Protein AF-A0AAF0TTS3-F1 (afdb_monomer_lite)

Radius of gyration: 22.2 Å; chains: 1; bounding box: 59×68×32 Å

Foldseek 3Di:
DPPVVVVVVCVPPPDDDDDDDVQVCVLVVVVVVVCVVQPPNDDDDDPDLVVDDPVSNVSVVCVVVVPRDDPDDPPPPPDPPPPPPDDDD

pLDDT: mean 74.4, std 12.57, range [44.88, 90.75]

Secondary structure (DSSP, 8-state):
-HHHHHHHHHTTS--------GGGGHHHHHHHHHHHTTTTT------SGGGS-HHHHHHHHHHHTT-----------S-----------

Structure (mmCIF, N/CA/C/O backbone):
data_AF-A0AAF0TTS3-F1
#
_entry.id   AF-A0AAF0TTS3-F1
#
loop_
_atom_site.group_PDB
_atom_site.id
_atom_site.type_symbol
_atom_site.label_atom_id
_atom_site.label_alt_id
_atom_site.label_comp_id
_atom_site.label_asym_id
_atom_site.label_entity_id
_atom_site.label_seq_id
_atom_site.pdbx_PDB_ins_code
_atom_site.Cartn_x
_atom_site.Cartn_y
_atom_site.Cartn_z
_atom_site.occupancy
_atom_site.B_iso_or_equiv
_atom_site.auth_seq_id
_atom_site.auth_comp_id
_atom_site.auth_asym_id
_atom_site.auth_atom_id
_atom_site.pdbx_PDB_model_num
ATOM 1 N N . MET A 1 1 ? 7.180 -15.249 13.807 1.00 49.12 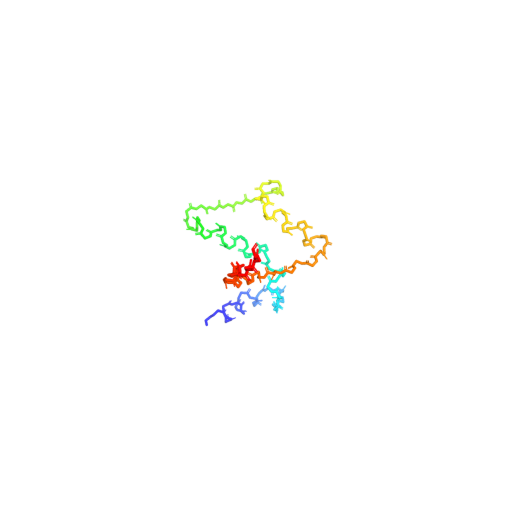1 MET A N 1
ATOM 2 C CA . MET A 1 1 ? 5.710 -15.375 13.956 1.00 49.12 1 MET A CA 1
ATOM 3 C C . MET A 1 1 ? 4.959 -15.040 12.664 1.00 49.12 1 MET A C 1
ATOM 5 O O . MET A 1 1 ? 4.022 -15.751 12.338 1.00 49.12 1 MET A O 1
ATOM 9 N N . GLU A 1 2 ? 5.393 -14.051 11.880 1.00 61.03 2 GLU A N 1
ATOM 10 C CA . GLU A 1 2 ? 4.661 -13.560 10.692 1.00 61.03 2 GLU A CA 1
ATOM 11 C C . GLU A 1 2 ? 4.565 -14.558 9.517 1.00 61.03 2 GLU A C 1
ATOM 13 O O . GLU A 1 2 ? 3.471 -14.859 9.047 1.00 61.03 2 GLU A O 1
ATOM 18 N N . ILE A 1 3 ? 5.681 -15.167 9.088 1.00 66.56 3 ILE A N 1
ATOM 19 C CA . ILE A 1 3 ? 5.712 -16.023 7.880 1.00 66.56 3 ILE A CA 1
ATOM 20 C C . ILE A 1 3 ? 4.816 -17.267 8.003 1.00 66.56 3 ILE A C 1
ATOM 22 O O . ILE A 1 3 ? 4.177 -17.671 7.036 1.00 66.56 3 ILE A O 1
ATOM 26 N N . LYS A 1 4 ? 4.724 -17.877 9.195 1.00 74.88 4 LYS A N 1
ATOM 27 C CA . LYS A 1 4 ? 3.851 -19.047 9.418 1.00 74.88 4 LYS A CA 1
ATOM 28 C C . LYS A 1 4 ? 2.371 -18.689 9.254 1.00 74.88 4 LYS A C 1
ATOM 30 O O . LYS A 1 4 ? 1.615 -19.482 8.703 1.00 74.88 4 LYS A O 1
ATOM 35 N N . ARG A 1 5 ? 1.975 -17.490 9.693 1.00 77.19 5 ARG A N 1
ATOM 36 C CA . ARG A 1 5 ? 0.600 -16.995 9.575 1.00 77.19 5 ARG A CA 1
ATOM 37 C C . ARG A 1 5 ? 0.249 -16.662 8.126 1.00 77.19 5 ARG A C 1
ATOM 39 O O . ARG A 1 5 ? -0.829 -17.032 7.676 1.00 77.19 5 ARG A O 1
ATOM 46 N N . ILE A 1 6 ? 1.179 -16.054 7.388 1.00 72.75 6 ILE A N 1
ATOM 47 C CA . ILE A 1 6 ? 1.031 -15.817 5.944 1.00 72.75 6 ILE A CA 1
ATOM 48 C C . ILE A 1 6 ? 0.851 -17.154 5.214 1.00 72.75 6 ILE A C 1
ATOM 50 O O . ILE A 1 6 ? -0.128 -17.325 4.497 1.00 72.75 6 ILE A O 1
ATOM 54 N N . ARG A 1 7 ? 1.709 -18.148 5.486 1.00 74.62 7 ARG A N 1
ATOM 55 C CA . ARG A 1 7 ? 1.591 -19.496 4.897 1.00 74.62 7 ARG A CA 1
ATOM 56 C C . ARG A 1 7 ? 0.261 -20.181 5.215 1.00 74.62 7 ARG A C 1
ATOM 58 O O . ARG A 1 7 ? -0.283 -20.857 4.353 1.00 74.62 7 ARG A O 1
ATOM 65 N N . MET A 1 8 ? -0.278 -19.999 6.423 1.00 80.94 8 MET A N 1
ATOM 66 C CA . MET A 1 8 ? -1.620 -20.489 6.755 1.00 80.94 8 MET A CA 1
ATOM 67 C C . MET A 1 8 ? -2.709 -19.814 5.916 1.00 80.94 8 MET A C 1
ATOM 69 O O . MET A 1 8 ? -3.580 -20.506 5.408 1.00 80.94 8 MET A O 1
ATOM 73 N N . LEU A 1 9 ? -2.658 -18.490 5.744 1.00 77.81 9 LEU A N 1
ATOM 74 C CA . LEU A 1 9 ? -3.641 -17.747 4.942 1.00 77.81 9 LEU A CA 1
ATOM 75 C C . LEU A 1 9 ? -3.561 -18.070 3.442 1.00 77.81 9 LEU A C 1
ATOM 77 O O . LEU A 1 9 ? -4.556 -17.913 2.736 1.00 77.81 9 LEU A O 1
ATOM 81 N N . MET A 1 10 ? -2.392 -18.506 2.968 1.00 79.81 10 MET A N 1
ATOM 82 C CA . MET A 1 10 ? -2.170 -18.952 1.590 1.00 79.81 10 MET A CA 1
ATOM 83 C C . MET A 1 10 ? -2.653 -20.381 1.332 1.00 79.81 10 MET A C 1
ATOM 85 O O . MET A 1 10 ? -2.823 -20.749 0.180 1.00 79.81 10 MET A O 1
ATOM 89 N N . LYS A 1 11 ? -2.860 -21.202 2.368 1.00 80.88 11 LYS A N 1
ATOM 90 C CA . LYS A 1 11 ? -3.110 -22.643 2.206 1.00 80.88 11 LYS A CA 1
ATOM 91 C C . LYS A 1 11 ? -4.330 -22.951 1.327 1.00 80.88 11 LYS A C 1
ATOM 93 O O . LYS A 1 11 ? -4.297 -23.919 0.577 1.00 80.88 11 LYS A O 1
ATOM 98 N N . ASP A 1 12 ? -5.346 -22.094 1.393 1.00 82.94 12 ASP A N 1
ATOM 99 C CA . ASP A 1 12 ? -6.613 -22.257 0.672 1.00 82.94 12 ASP A CA 1
ATOM 100 C C . ASP A 1 12 ? -6.779 -21.229 -0.463 1.00 82.94 12 ASP A C 1
ATOM 102 O O . ASP A 1 12 ? -7.883 -21.014 -0.963 1.00 82.94 12 ASP A O 1
ATOM 106 N N . LYS A 1 13 ? -5.700 -20.532 -0.843 1.00 80.50 13 LYS A N 1
ATOM 107 C CA . LYS A 1 13 ? -5.724 -19.465 -1.847 1.00 80.50 13 LYS A CA 1
ATOM 108 C C . LYS A 1 13 ? -4.601 -19.673 -2.854 1.00 80.50 13 LYS A C 1
ATOM 110 O O . LYS A 1 13 ? -3.452 -19.874 -2.478 1.00 80.50 13 LYS A O 1
ATOM 115 N N . GLU A 1 14 ? -4.912 -19.555 -4.137 1.00 77.69 14 GLU A N 1
ATOM 116 C CA . GLU A 1 14 ? -3.903 -19.584 -5.195 1.00 77.69 14 GLU A CA 1
ATOM 117 C C . GLU A 1 14 ? -3.178 -18.227 -5.246 1.00 77.69 14 GLU A C 1
ATOM 119 O O . GLU A 1 14 ? -3.554 -17.315 -5.978 1.00 77.69 14 GLU A O 1
ATOM 124 N N . VAL A 1 15 ? -2.187 -18.051 -4.368 1.00 78.50 15 VAL A N 1
ATOM 125 C CA . VAL A 1 15 ? -1.405 -16.812 -4.231 1.00 78.50 15 VAL A CA 1
ATOM 126 C C . VAL A 1 15 ? 0.088 -17.102 -4.225 1.00 78.50 15 VAL A C 1
ATOM 128 O O . VAL A 1 15 ? 0.560 -17.998 -3.527 1.00 78.50 15 VAL A O 1
ATOM 131 N N . THR A 1 16 ? 0.835 -16.268 -4.943 1.00 79.19 16 THR A N 1
ATOM 132 C CA . THR A 1 16 ? 2.302 -16.251 -4.953 1.00 79.19 16 THR A CA 1
ATOM 133 C C . THR A 1 16 ? 2.789 -15.082 -4.101 1.00 79.19 16 THR A C 1
ATOM 135 O O . THR A 1 16 ? 2.269 -13.973 -4.209 1.00 79.19 16 THR A O 1
ATOM 138 N N . VAL A 1 17 ? 3.776 -15.318 -3.234 1.00 73.06 17 VAL A N 1
ATOM 139 C CA . VAL A 1 17 ? 4.432 -14.254 -2.459 1.00 73.06 17 VAL A CA 1
ATOM 140 C C . VAL A 1 17 ? 5.774 -13.953 -3.097 1.00 73.06 17 VAL A C 1
ATOM 142 O O . VAL A 1 17 ? 6.652 -14.813 -3.135 1.00 73.06 17 VAL A O 1
ATOM 145 N N . GLU A 1 18 ? 5.933 -12.719 -3.555 1.00 74.69 18 GLU A N 1
ATOM 146 C CA . GLU A 1 18 ? 7.166 -12.227 -4.154 1.00 74.69 18 GLU A CA 1
ATOM 147 C C . GLU A 1 18 ? 7.729 -11.071 -3.330 1.00 74.69 18 GLU A C 1
ATOM 149 O O . GLU A 1 18 ? 6.996 -10.265 -2.751 1.00 74.69 18 GLU A O 1
ATOM 154 N N . HIS A 1 19 ? 9.056 -10.987 -3.272 1.00 68.50 19 HIS A N 1
ATOM 155 C CA . HIS A 1 19 ? 9.735 -9.843 -2.681 1.00 68.50 19 HIS A CA 1
ATOM 156 C C . HIS A 1 19 ? 9.820 -8.731 -3.721 1.00 68.50 19 HIS A C 1
ATOM 158 O O . HIS A 1 19 ? 10.671 -8.760 -4.607 1.00 68.50 19 HIS A O 1
ATOM 164 N N . ILE A 1 20 ? 8.941 -7.743 -3.595 1.00 68.25 20 ILE A N 1
ATOM 165 C CA . ILE A 1 20 ? 8.946 -6.567 -4.462 1.00 68.25 20 ILE A CA 1
ATOM 166 C C . ILE A 1 20 ? 9.884 -5.523 -3.848 1.00 68.25 20 ILE A C 1
ATOM 168 O O . ILE A 1 20 ? 9.893 -5.306 -2.631 1.00 68.25 20 ILE A O 1
ATOM 172 N N . LEU A 1 21 ? 10.695 -4.871 -4.685 1.00 62.84 21 LEU A N 1
ATOM 173 C CA . LEU A 1 21 ? 11.490 -3.726 -4.250 1.00 62.84 21 LEU A CA 1
ATOM 174 C C . LEU A 1 21 ? 10.555 -2.644 -3.691 1.00 62.84 21 LEU A C 1
ATOM 176 O O . LEU A 1 21 ? 9.484 -2.405 -4.239 1.00 62.84 21 LEU A O 1
ATOM 180 N N . ARG A 1 22 ? 10.982 -1.958 -2.624 1.00 61.44 22 ARG A N 1
ATOM 181 C CA . ARG A 1 22 ? 10.170 -0.980 -1.865 1.00 61.44 22 ARG A CA 1
ATOM 182 C C . ARG A 1 22 ? 9.496 0.090 -2.733 1.00 61.44 22 ARG A C 1
ATOM 184 O O . ARG A 1 22 ? 8.475 0.637 -2.339 1.00 61.44 22 ARG A O 1
ATOM 191 N N . GLU A 1 23 ? 10.060 0.394 -3.898 1.00 65.12 23 GLU A N 1
ATOM 192 C CA . GLU A 1 23 ? 9.506 1.368 -4.842 1.00 65.12 23 GLU A CA 1
ATOM 193 C C . GLU A 1 23 ? 8.207 0.898 -5.506 1.00 65.12 23 GLU A C 1
ATOM 195 O O . GLU A 1 23 ? 7.358 1.727 -5.796 1.00 65.12 23 GLU A O 1
ATOM 200 N N . GLY A 1 24 ? 8.001 -0.413 -5.656 1.00 65.31 24 GLY A N 1
ATOM 201 C CA . GLY A 1 24 ? 6.754 -0.988 -6.170 1.00 65.31 24 GLY A CA 1
ATOM 202 C C . GLY A 1 24 ? 5.654 -1.152 -5.118 1.00 65.31 24 GLY A C 1
ATOM 203 O O . GLY A 1 24 ? 4.609 -1.708 -5.427 1.00 65.31 24 GLY A O 1
ATOM 204 N N . ASN A 1 25 ? 5.891 -0.719 -3.872 1.00 77.69 25 ASN A N 1
ATOM 205 C CA . ASN A 1 25 ? 4.930 -0.845 -2.771 1.00 77.69 25 ASN A CA 1
ATOM 206 C C . ASN A 1 25 ? 4.489 0.517 -2.206 1.00 77.69 25 ASN A C 1
ATOM 208 O O . ASN A 1 25 ? 3.953 0.594 -1.100 1.00 77.69 25 ASN A O 1
ATOM 212 N N . GLN A 1 26 ? 4.719 1.604 -2.951 1.00 82.50 26 GLN A N 1
ATOM 213 C CA . GLN A 1 26 ? 4.441 2.971 -2.499 1.00 82.50 26 GLN A CA 1
ATOM 214 C C . GLN A 1 26 ? 2.971 3.183 -2.131 1.00 82.50 26 GLN A C 1
ATOM 216 O O . GLN A 1 26 ? 2.680 3.863 -1.146 1.00 82.50 26 GLN A O 1
ATOM 221 N N . LEU A 1 27 ? 2.046 2.582 -2.885 1.00 85.00 27 LEU A N 1
ATOM 222 C CA . LEU A 1 27 ? 0.619 2.706 -2.608 1.00 85.00 27 LEU A CA 1
ATOM 223 C C . LEU A 1 27 ? 0.234 2.032 -1.283 1.00 85.00 27 LEU A C 1
ATOM 225 O O . LEU A 1 27 ? -0.499 2.611 -0.479 1.00 85.00 27 LEU A O 1
ATOM 229 N N . ALA A 1 28 ? 0.757 0.830 -1.028 1.00 84.88 28 ALA A N 1
ATOM 230 C CA . ALA A 1 28 ? 0.516 0.115 0.222 1.00 84.88 28 ALA A CA 1
ATOM 231 C C . ALA A 1 28 ? 1.146 0.844 1.419 1.00 84.88 28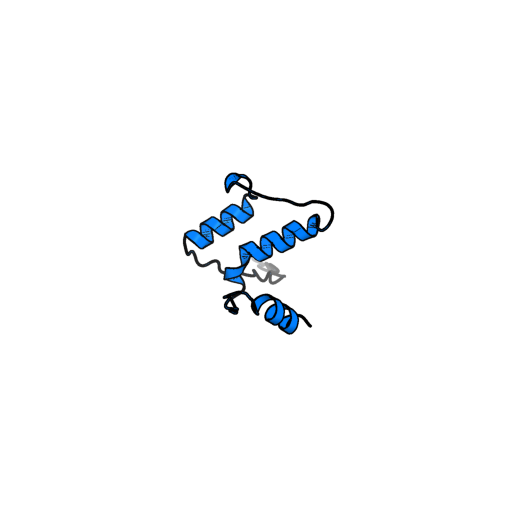 ALA A C 1
ATOM 233 O O . ALA A 1 28 ? 0.510 0.965 2.469 1.00 84.88 28 ALA A O 1
ATOM 234 N N . ASP A 1 29 ? 2.355 1.386 1.251 1.00 85.56 29 ASP A N 1
ATOM 235 C CA . ASP A 1 29 ? 3.024 2.204 2.266 1.00 85.56 29 ASP A CA 1
ATOM 236 C C . ASP A 1 29 ? 2.206 3.471 2.579 1.00 85.56 29 ASP A C 1
ATOM 238 O O . ASP A 1 29 ? 2.005 3.804 3.750 1.00 85.56 29 ASP A O 1
ATOM 242 N N . PHE A 1 30 ? 1.686 4.159 1.553 1.00 88.50 30 PHE A N 1
ATOM 243 C CA . PHE A 1 30 ? 0.823 5.329 1.728 1.00 88.50 30 PHE A CA 1
ATOM 244 C C . PHE A 1 30 ? -0.419 4.984 2.549 1.00 88.50 30 PHE A C 1
ATOM 246 O O . PHE A 1 30 ? -0.681 5.640 3.558 1.00 88.50 30 PHE A O 1
ATOM 253 N N . PHE A 1 31 ? -1.161 3.939 2.166 1.00 87.25 31 PHE A N 1
ATOM 254 C CA . PHE A 1 31 ? -2.374 3.562 2.890 1.00 87.25 31 PHE A CA 1
ATOM 255 C C . PHE A 1 31 ? -2.083 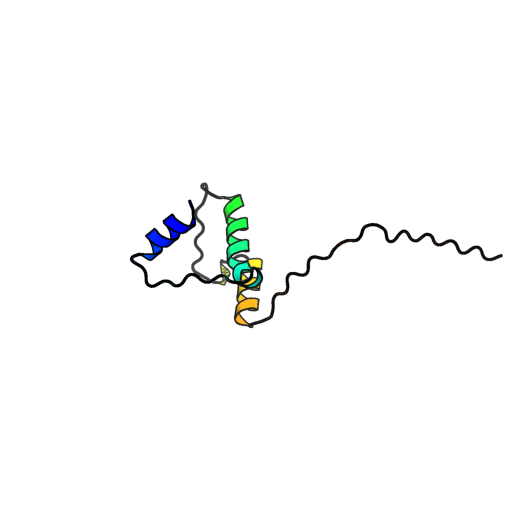3.076 4.305 1.00 87.25 31 PHE A C 1
ATOM 257 O O . PHE A 1 31 ? -2.843 3.399 5.211 1.00 87.25 31 PHE A O 1
ATOM 264 N N . THR A 1 32 ? -0.979 2.363 4.522 1.00 86.69 32 THR A N 1
ATOM 265 C CA . THR A 1 32 ? -0.576 1.934 5.867 1.00 86.69 32 THR A CA 1
ATOM 266 C C . THR A 1 32 ? -0.347 3.142 6.773 1.00 86.69 32 THR A C 1
ATOM 268 O O . THR A 1 32 ? -0.903 3.199 7.868 1.00 86.69 32 THR A O 1
ATOM 271 N N . ASN A 1 33 ? 0.396 4.145 6.293 1.00 87.44 33 ASN A N 1
ATOM 272 C CA . ASN A 1 33 ? 0.629 5.383 7.039 1.00 87.44 33 ASN A CA 1
ATOM 273 C C . ASN A 1 33 ? -0.660 6.191 7.231 1.00 87.44 33 ASN A C 1
ATOM 275 O O . ASN A 1 33 ? -0.890 6.739 8.304 1.00 87.44 33 ASN A O 1
ATOM 279 N N . HIS A 1 34 ? -1.514 6.240 6.209 1.00 84.62 34 HIS A N 1
ATOM 280 C CA . HIS A 1 34 ? -2.786 6.949 6.266 1.00 84.62 34 HIS A CA 1
ATOM 281 C C . HIS A 1 34 ? -3.727 6.326 7.306 1.00 84.62 34 HIS A C 1
ATOM 283 O O . HIS A 1 34 ? -4.245 7.034 8.165 1.00 84.62 34 HIS A O 1
ATOM 289 N N . ILE A 1 35 ? -3.881 4.997 7.28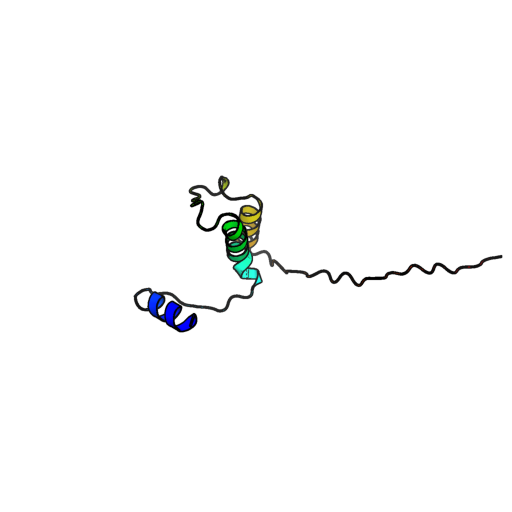3 1.00 85.75 35 ILE A N 1
ATOM 290 C CA . ILE A 1 35 ? -4.707 4.238 8.231 1.00 85.75 35 ILE A CA 1
ATOM 291 C C . ILE A 1 35 ? -4.175 4.363 9.652 1.00 85.75 35 ILE A C 1
ATOM 293 O O . ILE A 1 35 ? -4.974 4.411 10.583 1.00 85.75 35 ILE A O 1
ATOM 297 N N . PHE A 1 36 ? -2.857 4.461 9.840 1.00 83.56 36 PHE A N 1
ATOM 298 C CA . PHE A 1 36 ? -2.266 4.601 11.170 1.00 83.56 36 PHE A CA 1
ATOM 299 C C . PHE A 1 36 ? -2.838 5.796 11.953 1.00 83.56 36 PHE A C 1
ATOM 301 O O . PHE A 1 36 ? -2.957 5.725 13.173 1.00 83.56 36 PHE A O 1
ATOM 308 N N . CYS A 1 37 ? -3.274 6.856 11.264 1.00 77.88 37 CYS A N 1
ATOM 309 C CA . CYS A 1 37 ? -3.890 8.026 11.890 1.00 77.88 37 CYS A CA 1
ATOM 310 C C . CYS A 1 37 ? -5.301 7.779 12.459 1.00 77.88 37 CYS A C 1
ATOM 312 O O . CYS A 1 37 ? -5.737 8.531 13.327 1.00 77.88 37 CYS A O 1
ATOM 314 N N . PHE A 1 38 ? -6.033 6.768 11.981 1.00 81.06 38 PHE A N 1
ATOM 315 C CA . PHE A 1 38 ? -7.433 6.504 12.369 1.00 81.06 38 PHE A CA 1
ATOM 316 C C . PHE A 1 38 ? -7.726 5.014 12.614 1.00 81.06 38 PHE A C 1
ATOM 318 O O . PHE A 1 38 ? -8.878 4.566 12.612 1.00 81.06 38 PHE A O 1
ATOM 325 N N . ALA A 1 39 ? -6.681 4.215 12.824 1.00 79.75 39 ALA A N 1
ATOM 326 C CA . ALA A 1 39 ? -6.803 2.783 13.025 1.00 79.75 39 ALA A CA 1
ATOM 327 C C . ALA A 1 39 ? -7.703 2.480 14.237 1.00 79.75 39 ALA A C 1
ATOM 329 O O . ALA A 1 39 ? -7.454 2.937 15.349 1.00 79.75 39 ALA A O 1
ATOM 330 N N . GLY A 1 40 ? -8.760 1.692 14.017 1.00 76.38 40 GLY A N 1
ATOM 331 C CA . GLY A 1 40 ? -9.690 1.255 15.067 1.00 76.38 40 GLY A CA 1
ATOM 332 C C . GLY A 1 40 ? -10.847 2.213 15.366 1.00 76.38 40 GLY A C 1
ATOM 333 O O . GLY A 1 40 ? -11.791 1.799 16.034 1.00 76.38 40 GLY A O 1
ATOM 334 N N . THR A 1 41 ? -10.829 3.440 14.842 1.00 79.75 41 THR A N 1
ATOM 335 C CA . THR A 1 41 ? -11.909 4.421 15.049 1.00 79.75 41 THR A CA 1
ATOM 336 C C . THR A 1 41 ? -12.821 4.553 13.835 1.00 79.75 41 THR A C 1
ATOM 338 O O . THR A 1 41 ? -14.026 4.743 13.993 1.00 79.75 41 THR A O 1
ATOM 341 N N . GLN A 1 42 ? -12.281 4.402 12.623 1.00 79.19 42 GLN A N 1
ATOM 342 C CA . GLN A 1 42 ? -13.045 4.558 11.390 1.00 79.19 42 GLN A CA 1
ATOM 343 C C . GLN A 1 42 ? -12.671 3.502 10.347 1.00 79.19 42 GLN A C 1
ATOM 345 O O . GLN A 1 42 ? -11.512 3.113 10.202 1.00 79.19 42 GLN A O 1
ATOM 350 N N . LYS A 1 43 ? -13.676 3.043 9.594 1.00 82.25 43 LYS A N 1
ATOM 351 C CA . LYS A 1 43 ? -13.480 2.266 8.367 1.00 82.25 43 LYS A CA 1
ATOM 352 C C . LYS A 1 43 ? -13.700 3.190 7.178 1.00 82.25 43 LYS A C 1
ATOM 354 O O . LYS A 1 43 ? -14.776 3.764 7.050 1.00 82.25 43 LYS A O 1
ATOM 359 N N . LEU A 1 44 ? -12.693 3.301 6.318 1.00 82.50 44 LEU A N 1
ATOM 360 C CA . LEU A 1 44 ? -12.784 4.029 5.057 1.00 82.50 44 LEU A CA 1
ATOM 361 C C . LEU A 1 44 ? -12.874 3.030 3.903 1.00 82.50 44 LEU A C 1
ATOM 363 O O . LEU A 1 44 ? -12.106 2.071 3.835 1.00 82.50 44 LEU A O 1
ATOM 367 N N . SER A 1 45 ? -13.843 3.248 3.019 1.00 84.44 45 SER A N 1
ATOM 368 C CA . SER A 1 45 ? -14.035 2.481 1.793 1.00 84.44 45 SER A CA 1
ATOM 369 C C . SER A 1 45 ? -14.223 3.466 0.651 1.00 84.44 45 SER A C 1
ATOM 371 O O . SER A 1 45 ? -15.004 4.407 0.769 1.00 84.44 45 SER A O 1
ATOM 373 N N . TYR A 1 46 ? -13.480 3.252 -0.429 1.00 86.25 46 TYR A N 1
ATOM 374 C CA . TYR A 1 46 ? -13.529 4.074 -1.629 1.00 86.25 46 TYR A CA 1
ATOM 375 C C . TYR A 1 46 ? -14.089 3.219 -2.760 1.00 86.25 46 TYR A C 1
ATOM 377 O O . TYR A 1 46 ? -13.540 2.159 -3.062 1.00 86.25 46 TYR A O 1
ATOM 385 N N . SER A 1 47 ? -15.185 3.666 -3.367 1.00 87.62 47 SER A N 1
ATOM 386 C CA . SER A 1 47 ? -15.817 2.990 -4.506 1.00 87.62 47 SER A CA 1
ATOM 387 C C . SER A 1 47 ? -15.405 3.591 -5.847 1.00 87.62 47 SER A C 1
ATOM 389 O O . SER A 1 47 ? -15.421 2.884 -6.851 1.00 87.62 47 SER A O 1
ATOM 391 N N . ASN A 1 48 ? -14.998 4.865 -5.873 1.00 89.56 48 ASN A N 1
ATOM 392 C CA . ASN A 1 48 ? -14.528 5.531 -7.083 1.00 89.56 48 ASN A CA 1
ATOM 393 C C . ASN A 1 48 ? -13.080 5.985 -6.938 1.00 89.56 48 ASN A C 1
ATOM 395 O O . ASN A 1 48 ? -12.599 6.297 -5.849 1.00 89.56 48 ASN A O 1
ATOM 399 N N . PHE A 1 49 ? -12.388 6.086 -8.072 1.00 85.19 49 PHE A N 1
ATOM 400 C CA . PHE A 1 49 ? -11.009 6.566 -8.106 1.00 85.19 49 PHE A CA 1
ATOM 401 C C . PHE A 1 49 ? -10.890 7.996 -7.566 1.00 85.19 49 PHE A C 1
ATOM 403 O O . PHE A 1 49 ? -9.925 8.316 -6.883 1.00 85.19 49 PHE A O 1
ATOM 410 N N . GLN A 1 50 ? -11.879 8.844 -7.845 1.00 89.75 50 GLN A N 1
ATOM 411 C CA . GLN A 1 50 ? -11.936 10.244 -7.427 1.00 89.75 50 GLN A CA 1
ATOM 412 C C . GLN A 1 50 ? -12.066 10.412 -5.911 1.00 89.75 50 GLN A C 1
ATOM 414 O O . GLN A 1 50 ? -11.638 11.445 -5.399 1.00 89.75 50 GLN A O 1
ATOM 419 N N . ASP A 1 51 ? -12.593 9.401 -5.217 1.00 88.06 51 ASP A N 1
ATOM 420 C CA . ASP A 1 51 ? -12.794 9.430 -3.766 1.00 88.06 51 ASP A CA 1
ATOM 421 C C . ASP A 1 51 ? -11.474 9.194 -3.010 1.00 88.06 51 ASP A C 1
ATOM 423 O O . ASP A 1 51 ? -11.373 9.471 -1.817 1.00 88.06 51 ASP A O 1
ATOM 427 N N . ILE A 1 52 ? -10.444 8.696 -3.703 1.00 89.75 52 ILE A N 1
ATOM 428 C CA . ILE A 1 52 ? -9.129 8.405 -3.135 1.00 89.75 52 ILE A CA 1
ATOM 429 C C . ILE A 1 52 ? -8.328 9.716 -2.970 1.00 89.75 52 ILE A C 1
ATOM 431 O O . ILE A 1 52 ? -8.353 10.572 -3.868 1.00 89.75 52 ILE A O 1
ATOM 435 N N . PRO A 1 53 ? -7.542 9.869 -1.882 1.00 90.19 53 PRO A N 1
ATOM 436 C CA . PRO A 1 53 ? -6.627 10.997 -1.708 1.00 90.19 53 PRO A CA 1
ATOM 437 C C . PRO A 1 53 ? -5.782 11.287 -2.958 1.00 90.19 53 PRO A C 1
ATOM 439 O O . PRO A 1 53 ? -5.335 10.374 -3.657 1.00 90.19 53 PRO A O 1
ATOM 442 N N . SER A 1 54 ? -5.564 12.571 -3.251 1.00 89.25 54 SER A N 1
ATOM 443 C CA . SER A 1 54 ? -4.805 13.050 -4.420 1.00 89.25 54 SER A CA 1
ATOM 444 C C . SER A 1 54 ? -3.426 12.407 -4.555 1.00 89.25 54 SER A C 1
ATOM 446 O O . SER A 1 54 ? -3.010 12.046 -5.653 1.00 89.25 54 SER A O 1
ATOM 448 N N . GLU A 1 55 ? -2.743 12.224 -3.434 1.00 88.50 55 GLU A N 1
ATOM 449 C CA . GLU A 1 55 ? -1.414 11.645 -3.319 1.00 88.50 55 GLU A CA 1
ATOM 450 C C . GLU A 1 55 ? -1.425 10.177 -3.758 1.00 88.50 55 GLU A C 1
ATOM 452 O O . GLU A 1 55 ? -0.628 9.776 -4.606 1.00 88.50 55 GLU A O 1
ATOM 457 N N . ALA A 1 56 ? -2.387 9.393 -3.264 1.00 88.25 56 ALA A N 1
ATOM 458 C CA . ALA A 1 56 ? -2.577 8.005 -3.680 1.00 88.25 56 ALA A CA 1
ATOM 459 C C . ALA A 1 56 ? -2.980 7.889 -5.157 1.00 88.25 56 ALA A C 1
ATOM 461 O O . ALA A 1 56 ? -2.480 7.011 -5.861 1.00 88.25 56 ALA A O 1
ATOM 462 N N . ARG A 1 57 ? -3.820 8.802 -5.666 1.00 90.75 57 ARG A N 1
ATOM 463 C CA . ARG A 1 57 ? -4.129 8.867 -7.105 1.00 90.75 57 ARG A CA 1
ATOM 464 C C . AR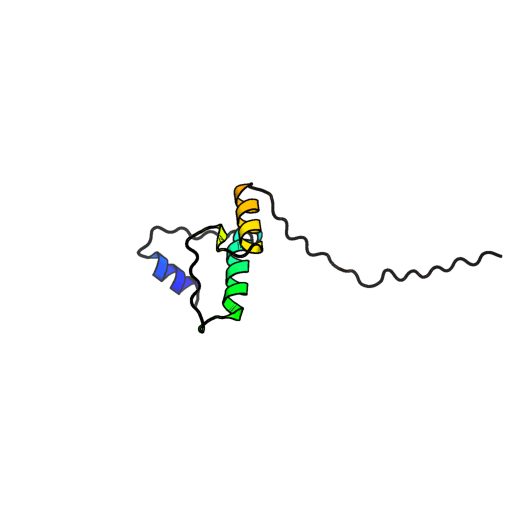G A 1 57 ? -2.878 9.138 -7.945 1.00 90.75 57 ARG A C 1
ATOM 466 O O . ARG A 1 57 ? -2.713 8.525 -8.998 1.00 90.75 57 ARG A O 1
ATOM 473 N N . GLY A 1 58 ? -1.995 10.021 -7.478 1.00 87.94 58 GLY A N 1
ATOM 474 C CA . GLY A 1 58 ? -0.708 10.307 -8.114 1.00 87.94 58 GLY A CA 1
ATOM 475 C C . GLY A 1 58 ? 0.195 9.074 -8.196 1.00 87.94 58 GLY A C 1
ATOM 476 O O . GLY A 1 58 ? 0.739 8.791 -9.265 1.00 87.94 58 GLY A O 1
ATOM 477 N N . ILE A 1 59 ? 0.283 8.298 -7.110 1.00 86.50 59 ILE A N 1
ATOM 478 C CA . ILE A 1 59 ? 1.026 7.027 -7.079 1.00 86.50 59 ILE A CA 1
ATOM 479 C C . ILE A 1 59 ? 0.452 6.048 -8.113 1.00 86.50 59 ILE A C 1
ATOM 481 O O . ILE A 1 59 ? 1.190 5.578 -8.977 1.00 86.50 59 ILE A O 1
ATOM 485 N N . ILE A 1 60 ? -0.869 5.827 -8.114 1.00 86.44 60 ILE A N 1
ATOM 486 C CA . ILE A 1 60 ? -1.536 4.918 -9.066 1.00 86.44 60 ILE A CA 1
ATOM 487 C C . ILE A 1 60 ? -1.267 5.328 -10.519 1.00 86.44 60 ILE A C 1
ATOM 489 O O . ILE A 1 60 ? -0.993 4.482 -11.369 1.00 86.44 60 ILE A O 1
ATOM 493 N N . ASN A 1 61 ? -1.350 6.623 -10.828 1.00 86.50 61 ASN A N 1
ATOM 494 C CA . ASN A 1 61 ? -1.103 7.115 -12.182 1.00 86.50 61 ASN A CA 1
ATOM 495 C C . ASN A 1 61 ? 0.357 6.912 -12.609 1.00 86.50 61 ASN A C 1
ATOM 497 O O . ASN A 1 61 ? 0.612 6.560 -13.760 1.00 86.50 61 ASN A O 1
ATOM 501 N N . THR A 1 62 ? 1.300 7.086 -11.683 1.00 83.12 62 THR A N 1
ATOM 502 C CA . THR A 1 62 ? 2.735 6.880 -11.925 1.00 83.12 62 THR A CA 1
ATOM 503 C C . THR A 1 62 ? 3.041 5.402 -12.183 1.00 83.12 62 THR A C 1
ATOM 505 O O . THR A 1 62 ? 3.722 5.076 -13.157 1.00 83.12 62 THR A O 1
ATOM 508 N N . GLU A 1 63 ? 2.458 4.501 -11.384 1.00 77.38 63 GLU A N 1
ATOM 509 C CA . GLU A 1 63 ? 2.560 3.049 -11.574 1.00 77.38 63 GLU A CA 1
ATOM 510 C C . GLU A 1 63 ? 1.931 2.601 -12.903 1.00 77.38 63 GLU A C 1
ATOM 512 O O . GLU A 1 63 ? 2.556 1.864 -13.669 1.00 77.38 63 GLU A O 1
ATOM 517 N N . LYS A 1 64 ? 0.727 3.092 -13.239 1.00 80.88 64 LYS A N 1
ATOM 518 C CA . LYS A 1 64 ? 0.064 2.795 -14.524 1.00 80.88 64 LYS A CA 1
ATOM 519 C C . LYS A 1 64 ? 0.879 3.256 -15.727 1.00 80.88 64 LYS A C 1
ATOM 521 O O . LYS A 1 64 ? 0.909 2.565 -16.744 1.00 80.88 64 LYS A O 1
ATOM 526 N N . ALA A 1 65 ? 1.542 4.403 -15.613 1.00 81.12 65 ALA A N 1
ATOM 527 C CA . ALA A 1 65 ? 2.421 4.929 -16.648 1.00 81.12 65 ALA A CA 1
ATOM 528 C C . ALA A 1 65 ? 3.765 4.176 -16.741 1.00 81.12 65 ALA A C 1
ATOM 530 O O . ALA A 1 65 ? 4.573 4.499 -17.609 1.00 81.12 65 ALA A O 1
ATOM 531 N N . LYS A 1 66 ? 4.005 3.171 -15.877 1.00 75.00 66 LYS A N 1
ATOM 532 C CA . LYS A 1 66 ? 5.268 2.421 -15.756 1.00 75.00 66 LYS A CA 1
ATOM 533 C C . LYS A 1 66 ? 6.477 3.341 -15.574 1.00 75.00 66 LYS A C 1
ATOM 535 O O . LYS A 1 66 ? 7.575 3.040 -16.043 1.00 75.00 66 LYS A O 1
ATOM 540 N N . LEU A 1 67 ? 6.266 4.480 -14.917 1.00 71.25 67 LEU A N 1
ATOM 541 C CA . LEU A 1 67 ? 7.330 5.437 -14.670 1.00 71.25 67 LEU A CA 1
ATOM 542 C C . LEU A 1 67 ? 8.190 4.932 -13.506 1.00 71.25 67 LEU A C 1
ATOM 544 O O . LEU A 1 67 ? 7.644 4.579 -12.459 1.00 71.25 67 LEU A O 1
ATOM 548 N N . PRO A 1 68 ? 9.525 4.895 -13.656 1.00 64.56 68 PRO A N 1
ATOM 549 C CA . PRO A 1 68 ? 10.403 4.489 -12.571 1.00 64.56 68 PRO A CA 1
ATOM 550 C C . PRO A 1 68 ? 10.328 5.519 -11.438 1.00 64.56 68 PRO A C 1
ATOM 552 O O . PRO A 1 68 ? 10.692 6.683 -11.607 1.00 64.56 68 PRO A O 1
ATOM 555 N N . SER A 1 69 ? 9.856 5.094 -10.269 1.00 64.06 69 SER A N 1
ATOM 556 C CA . SER A 1 69 ? 9.709 5.947 -9.091 1.00 64.06 69 SER A CA 1
ATOM 557 C C . SER A 1 69 ? 10.907 5.794 -8.150 1.00 64.06 69 SER A C 1
ATOM 559 O O . SER A 1 69 ? 10.789 5.184 -7.087 1.00 64.06 69 SER A O 1
ATOM 561 N N . LEU A 1 70 ? 12.055 6.365 -8.526 1.00 66.06 70 LEU A N 1
ATOM 562 C CA . LEU A 1 70 ? 13.262 6.314 -7.695 1.00 66.06 70 LEU A CA 1
ATOM 563 C C . LEU A 1 70 ? 13.096 7.153 -6.420 1.00 66.06 70 LEU A C 1
ATOM 565 O O . LEU A 1 70 ? 12.949 8.379 -6.471 1.00 66.06 70 LEU A O 1
ATOM 569 N N . ARG A 1 71 ? 13.172 6.515 -5.249 1.00 65.44 71 ARG A N 1
ATOM 570 C CA . ARG A 1 71 ? 13.149 7.209 -3.956 1.00 65.44 71 ARG A CA 1
ATOM 571 C C . ARG A 1 71 ? 14.526 7.802 -3.668 1.00 65.44 71 ARG A C 1
ATOM 573 O O . ARG A 1 71 ? 15.368 7.193 -3.011 1.00 65.44 71 ARG A O 1
ATOM 580 N N . ILE A 1 72 ? 14.742 9.036 -4.108 1.00 67.12 72 ILE A N 1
ATOM 581 C CA . ILE A 1 72 ? 15.987 9.759 -3.837 1.00 67.12 72 ILE A CA 1
ATOM 582 C C . ILE A 1 72 ? 15.939 10.340 -2.419 1.00 67.12 72 ILE A C 1
ATOM 584 O O . ILE A 1 72 ? 15.267 11.339 -2.155 1.00 67.12 72 ILE A O 1
ATOM 588 N N . ARG A 1 73 ? 16.683 9.739 -1.483 1.00 65.56 73 ARG A N 1
ATOM 589 C CA . ARG A 1 73 ? 16.967 10.372 -0.189 1.00 65.56 73 ARG A CA 1
ATOM 590 C C . ARG A 1 73 ? 17.999 11.471 -0.429 1.00 65.56 73 ARG A C 1
ATOM 592 O O . ARG A 1 73 ? 19.178 11.180 -0.611 1.00 65.56 73 ARG A O 1
ATOM 599 N N . ARG A 1 74 ? 17.570 12.736 -0.431 1.00 64.31 74 ARG A N 1
ATOM 600 C CA . ARG A 1 74 ? 18.520 13.854 -0.385 1.00 64.31 74 ARG A CA 1
ATOM 601 C C . ARG A 1 74 ? 19.232 13.804 0.965 1.00 64.31 74 ARG A C 1
ATOM 603 O O . ARG A 1 74 ? 18.618 14.060 1.998 1.00 64.31 74 ARG A O 1
ATOM 610 N N . TYR A 1 75 ? 20.509 13.439 0.959 1.00 60.44 75 TYR A N 1
ATOM 611 C CA . TYR A 1 75 ? 21.387 13.703 2.089 1.00 60.44 75 TYR A CA 1
ATOM 612 C C . TYR A 1 75 ? 21.607 15.216 2.128 1.00 60.44 75 TYR A C 1
ATOM 614 O O . TYR A 1 75 ? 22.276 15.773 1.262 1.00 60.44 75 TYR A O 1
ATOM 622 N N . GLN A 1 76 ? 20.985 15.899 3.090 1.00 61.72 76 GLN A N 1
ATOM 623 C CA . GLN A 1 76 ? 21.430 17.233 3.472 1.00 61.72 76 GLN A CA 1
ATOM 624 C C . GLN A 1 76 ? 22.750 17.040 4.218 1.00 61.72 76 GLN A C 1
ATOM 626 O O . GLN A 1 76 ? 22.750 16.762 5.415 1.00 61.72 76 GLN A O 1
ATOM 631 N N . ASN A 1 77 ? 23.874 17.120 3.506 1.00 59.19 77 ASN A N 1
ATOM 632 C CA . ASN A 1 77 ? 25.142 17.385 4.171 1.00 59.19 77 ASN A CA 1
ATOM 633 C C . ASN A 1 77 ? 25.006 18.783 4.781 1.00 59.19 77 ASN A C 1
ATOM 635 O O . ASN A 1 77 ? 24.924 19.774 4.054 1.00 59.19 77 ASN A O 1
ATOM 639 N N . GLY A 1 78 ? 24.874 18.841 6.107 1.00 59.97 78 GLY A N 1
ATOM 640 C CA . GLY A 1 78 ? 24.997 20.088 6.848 1.00 59.97 78 GLY A CA 1
ATOM 641 C C . GLY A 1 78 ? 26.379 20.687 6.597 1.00 59.97 78 GLY A C 1
ATOM 642 O O . GLY A 1 78 ? 27.360 19.949 6.535 1.00 59.97 78 GLY A O 1
ATOM 643 N N . ASN A 1 79 ? 26.410 22.010 6.459 1.00 56.28 79 ASN A N 1
ATOM 644 C CA . ASN A 1 79 ? 27.577 22.874 6.274 1.00 56.28 79 ASN A CA 1
ATOM 645 C C . ASN A 1 79 ? 28.147 22.936 4.850 1.00 56.28 79 ASN A C 1
ATOM 647 O O . ASN A 1 79 ? 29.213 22.412 4.542 1.00 56.28 79 ASN A O 1
ATOM 651 N N . PHE A 1 80 ? 27.486 23.735 4.012 1.00 59.03 80 PHE A N 1
ATOM 652 C CA . PHE A 1 80 ? 28.235 24.664 3.166 1.00 59.03 80 PHE A CA 1
ATOM 653 C C . PHE A 1 80 ? 28.496 25.925 3.996 1.00 59.03 80 PHE A C 1
ATOM 655 O O . PHE A 1 80 ? 27.761 26.907 3.902 1.00 59.03 80 PHE A O 1
ATOM 662 N N . ASP A 1 81 ? 29.507 25.864 4.866 1.00 55.72 81 ASP A N 1
ATOM 663 C CA . ASP A 1 81 ? 30.059 27.061 5.495 1.00 55.72 81 ASP A CA 1
ATOM 664 C C . ASP A 1 81 ? 30.747 27.877 4.395 1.00 55.72 81 ASP A C 1
ATOM 666 O O . ASP A 1 81 ? 31.866 27.582 3.974 1.00 55.72 81 ASP A O 1
ATOM 670 N N . ASN A 1 82 ? 30.055 28.902 3.894 1.00 53.19 82 ASN A N 1
ATOM 671 C CA . ASN A 1 82 ? 30.667 29.954 3.092 1.00 53.19 82 ASN A CA 1
ATOM 672 C C . ASN A 1 82 ? 31.576 30.790 4.006 1.00 53.19 82 ASN A C 1
ATOM 674 O O . ASN A 1 82 ? 31.199 31.869 4.461 1.00 53.19 82 ASN A O 1
ATOM 678 N N . HIS A 1 83 ? 32.788 30.303 4.270 1.00 49.44 83 HIS A N 1
ATOM 679 C CA . HIS A 1 83 ? 33.890 31.178 4.652 1.00 49.44 83 HIS A CA 1
ATOM 680 C C . HIS A 1 83 ? 34.359 31.922 3.399 1.00 49.44 83 HIS A C 1
ATOM 682 O O . HIS A 1 83 ? 35.327 31.536 2.746 1.00 49.44 83 HIS A O 1
ATOM 688 N N . ASP A 1 84 ? 33.654 33.000 3.055 1.00 50.50 84 ASP A N 1
ATOM 689 C CA . ASP A 1 84 ? 34.150 33.973 2.087 1.00 50.50 84 ASP A CA 1
ATOM 690 C C . ASP A 1 84 ? 35.206 34.850 2.777 1.00 50.50 84 ASP A C 1
ATOM 692 O O . ASP A 1 84 ? 34.948 35.939 3.291 1.00 50.50 84 ASP A O 1
ATOM 696 N N . HIS A 1 85 ? 36.420 34.311 2.869 1.00 54.41 85 HIS A N 1
ATOM 697 C CA . HIS A 1 85 ? 37.617 35.106 3.078 1.00 54.41 85 HIS A CA 1
ATOM 698 C C . HIS A 1 85 ? 38.191 35.465 1.716 1.00 54.41 85 HIS A C 1
ATOM 700 O O . HIS A 1 85 ? 39.054 34.765 1.189 1.00 54.41 85 HIS A O 1
ATOM 706 N N . THR A 1 86 ? 37.787 36.619 1.194 1.00 48.22 86 THR A N 1
ATOM 707 C CA . THR A 1 86 ? 38.600 37.305 0.194 1.00 48.22 86 THR A CA 1
ATOM 708 C C . THR A 1 86 ? 38.828 38.749 0.619 1.00 48.22 86 THR A C 1
ATOM 710 O O . THR A 1 86 ? 38.093 39.663 0.260 1.00 48.22 86 THR A O 1
ATOM 713 N N . GLN A 1 87 ? 39.898 38.955 1.394 1.00 49.66 87 GLN A N 1
ATOM 714 C CA . GLN A 1 87 ? 40.554 40.256 1.472 1.00 49.66 87 GLN A CA 1
ATOM 715 C C . GLN A 1 87 ? 40.992 40.676 0.066 1.00 49.66 87 GLN A C 1
ATOM 717 O O . GLN A 1 87 ? 41.768 39.961 -0.572 1.00 49.66 87 GLN A O 1
ATOM 722 N N . ARG A 1 88 ? 40.578 41.861 -0.389 1.00 46.22 88 ARG A N 1
ATOM 723 C CA . ARG A 1 88 ? 41.307 42.613 -1.416 1.00 46.22 88 ARG A CA 1
ATOM 724 C C . ARG A 1 88 ? 41.267 44.108 -1.106 1.00 46.22 88 ARG A C 1
ATOM 726 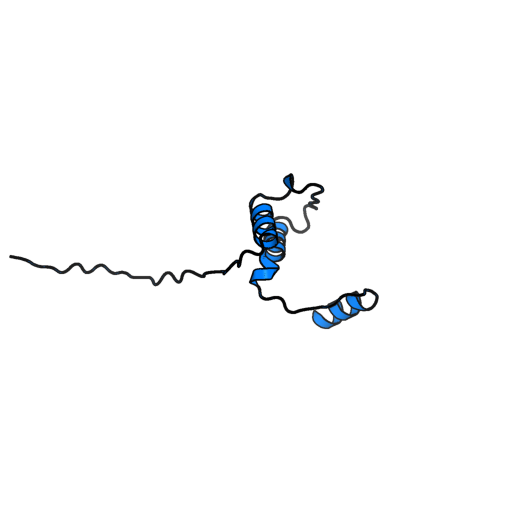O O . ARG A 1 88 ? 40.247 44.737 -1.334 1.00 46.22 88 ARG A O 1
ATOM 733 N N . ARG A 1 89 ? 42.432 44.559 -0.627 1.00 44.88 89 ARG A N 1
ATOM 734 C CA . ARG A 1 89 ? 43.101 45.865 -0.781 1.00 44.88 89 ARG A CA 1
ATOM 735 C C . ARG A 1 89 ? 42.312 47.137 -0.505 1.00 44.88 89 ARG A C 1
ATOM 737 O O . ARG A 1 89 ? 41.426 47.472 -1.312 1.00 44.88 89 ARG A O 1
#

Organism: Solanum verrucosum (NCBI:txid315347)

Sequence (89 aa):
MEIKRIRMLMKDKEVTVEHILREGNQLADFFTNHIFCFAGTQKLSYSNFQDIPSEARGIINTEKAKLPSLRIRRYQNGNFDNHDHTQRR